Protein AF-T1TET1-F1 (afdb_monomer)

Solvent-accessible surface area (backbone atoms only — not comparable to full-atom values): 9571 Å² total; per-residue (Å²): 111,72,53,63,78,66,70,48,68,99,65,89,73,98,63,89,81,52,79,90,77,60,75,63,88,92,66,86,72,94,72,88,74,62,46,81,44,74,82,46,102,89,39,79,41,76,41,79,72,88,80,91,73,61,68,66,62,55,50,54,51,52,53,50,50,40,50,49,31,33,74,75,56,34,65,70,38,20,52,50,50,39,48,72,77,61,49,88,74,82,82,72,81,58,77,71,84,73,90,62,96,68,66,36,72,81,82,39,68,54,70,60,51,28,63,74,66,75,47,82,70,92,56,50,57,58,54,46,56,77,70,48,55,63,89,64,73,42,89,90,45,80,88,80

Radius of gyration: 25.54 Å; Cα contacts (8 Å, |Δi|>4): 78; chains: 1; bounding box: 51×32×66 Å

Structure (mmCIF, N/CA/C/O backbone):
data_AF-T1TET1-F1
#
_entry.id   AF-T1TET1-F1
#
loop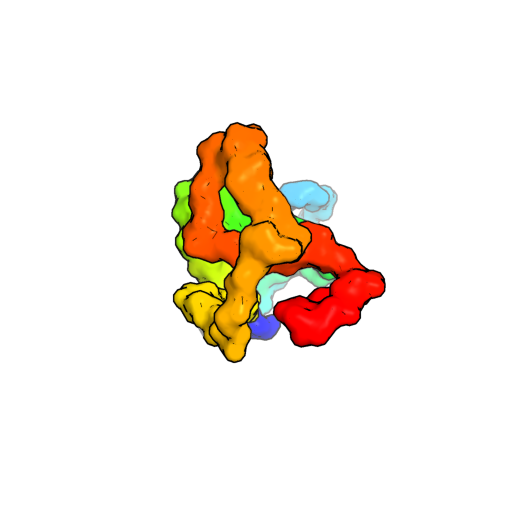_
_atom_site.group_PDB
_atom_site.id
_atom_site.type_symbol
_atom_site.label_atom_id
_atom_site.label_alt_id
_atom_site.label_comp_id
_atom_site.label_asym_id
_atom_site.label_entity_id
_atom_site.label_seq_id
_atom_site.pdbx_PDB_ins_code
_atom_site.Cartn_x
_atom_site.Cartn_y
_atom_site.Cartn_z
_atom_site.occupancy
_atom_site.B_iso_or_equiv
_atom_site.auth_seq_id
_atom_site.auth_comp_id
_atom_site.auth_asym_id
_atom_site.auth_atom_id
_atom_site.pdbx_PDB_model_num
ATOM 1 N N . LYS A 1 1 ? 21.475 -6.748 -10.584 1.00 42.28 1 LYS A N 1
ATOM 2 C CA . LYS A 1 1 ? 21.366 -8.232 -10.586 1.00 42.28 1 LYS A CA 1
ATOM 3 C C . LYS A 1 1 ? 19.948 -8.736 -10.283 1.00 42.28 1 LYS A C 1
ATOM 5 O O . LYS A 1 1 ? 19.486 -9.568 -11.048 1.00 42.28 1 LYS A O 1
ATOM 10 N N . LEU A 1 2 ? 19.235 -8.232 -9.260 1.00 52.09 2 LEU A N 1
ATOM 11 C CA . LEU A 1 2 ? 17.880 -8.723 -8.925 1.00 52.09 2 LEU A CA 1
ATOM 12 C C . LEU A 1 2 ? 16.827 -8.566 -10.042 1.00 52.09 2 LEU A C 1
ATOM 14 O O . LEU A 1 2 ? 16.063 -9.497 -10.262 1.00 52.09 2 LEU A O 1
ATOM 18 N N . GLY A 1 3 ? 16.809 -7.446 -10.776 1.00 53.75 3 GLY A N 1
ATOM 19 C CA . GLY A 1 3 ? 15.832 -7.229 -11.858 1.00 53.75 3 GLY A CA 1
ATOM 20 C C . GLY A 1 3 ? 15.956 -8.236 -13.011 1.00 53.75 3 GLY A C 1
ATOM 21 O O . GLY A 1 3 ? 14.985 -8.905 -13.353 1.00 53.75 3 GLY A O 1
ATOM 22 N N . CYS A 1 4 ? 17.168 -8.430 -13.547 1.00 53.59 4 CYS A N 1
ATOM 23 C CA . CYS A 1 4 ? 17.420 -9.390 -14.632 1.00 53.59 4 CYS A CA 1
ATOM 24 C C . CYS A 1 4 ? 17.111 -10.838 -14.216 1.00 53.59 4 CYS A C 1
ATOM 26 O O . CYS A 1 4 ? 16.535 -11.590 -14.995 1.00 53.59 4 CYS A O 1
ATOM 28 N N . ALA A 1 5 ? 17.434 -11.215 -12.972 1.00 61.50 5 ALA A N 1
ATOM 29 C CA . ALA A 1 5 ? 17.113 -12.539 -12.431 1.00 61.50 5 ALA A CA 1
ATOM 30 C C . ALA A 1 5 ? 15.596 -12.792 -12.325 1.00 61.50 5 ALA A C 1
ATOM 32 O O . ALA A 1 5 ? 15.156 -13.937 -12.355 1.00 61.50 5 ALA A O 1
ATOM 33 N N . ARG A 1 6 ? 14.792 -11.726 -12.245 1.00 62.44 6 ARG A N 1
ATOM 34 C CA . ARG A 1 6 ? 13.323 -11.771 -12.199 1.00 62.44 6 ARG A CA 1
ATOM 35 C C . ARG A 1 6 ? 12.664 -11.550 -13.564 1.00 62.44 6 ARG A C 1
ATOM 37 O O . ARG A 1 6 ? 11.466 -11.298 -13.621 1.00 62.44 6 ARG A O 1
ATOM 44 N N . LYS A 1 7 ? 13.432 -11.642 -14.660 1.00 65.25 7 LYS A N 1
ATOM 45 C CA . LYS A 1 7 ? 12.971 -11.386 -16.038 1.00 65.25 7 LYS A CA 1
ATOM 46 C C . LYS A 1 7 ? 12.325 -10.008 -16.221 1.00 65.25 7 LYS A C 1
ATOM 48 O O . LYS A 1 7 ? 11.526 -9.822 -17.134 1.00 65.25 7 LYS A O 1
ATOM 53 N N . ILE A 1 8 ? 12.668 -9.041 -15.370 1.00 62.31 8 ILE A N 1
ATOM 54 C CA . ILE A 1 8 ? 12.218 -7.666 -15.552 1.00 62.31 8 ILE A CA 1
ATOM 55 C C . ILE A 1 8 ? 12.965 -7.119 -16.773 1.00 62.31 8 ILE A C 1
ATOM 57 O O . ILE A 1 8 ? 14.203 -7.096 -16.744 1.00 62.31 8 ILE A O 1
ATOM 61 N N . PRO A 1 9 ? 12.265 -6.730 -17.854 1.00 58.66 9 PRO A N 1
ATOM 62 C CA . PRO A 1 9 ? 12.925 -6.130 -19.002 1.00 58.66 9 PRO A CA 1
ATOM 63 C C . PRO A 1 9 ? 13.617 -4.837 -18.559 1.00 58.66 9 PRO A C 1
ATOM 65 O O . PRO A 1 9 ? 13.109 -4.110 -17.707 1.00 58.66 9 PRO A O 1
ATOM 68 N N . GLY A 1 10 ? 14.787 -4.537 -19.131 1.00 57.44 10 GLY A N 1
ATOM 69 C CA . GLY A 1 10 ? 15.550 -3.328 -18.781 1.00 57.44 10 GLY A CA 1
ATOM 70 C C . GLY A 1 10 ? 14.819 -2.014 -19.097 1.00 57.44 10 GLY A C 1
ATOM 71 O O . GLY A 1 10 ? 15.276 -0.947 -18.705 1.00 57.44 10 GLY A O 1
ATOM 72 N N . PHE A 1 11 ? 13.691 -2.095 -19.803 1.00 58.09 11 PHE A N 1
ATOM 73 C CA . PHE A 1 11 ? 12.850 -0.993 -20.242 1.00 58.09 11 PHE A CA 1
ATOM 74 C C . PHE A 1 11 ? 11.387 -1.456 -20.311 1.00 58.09 11 PHE A C 1
ATOM 76 O O . PHE A 1 11 ? 11.104 -2.581 -20.723 1.00 58.09 11 PHE A O 1
ATOM 83 N N . ILE A 1 12 ? 10.457 -0.574 -19.943 1.00 58.22 12 ILE A N 1
ATOM 84 C CA . ILE A 1 12 ? 9.017 -0.730 -20.193 1.00 58.22 12 ILE A CA 1
ATOM 85 C C . ILE A 1 12 ? 8.704 0.113 -21.433 1.00 58.22 12 ILE A C 1
ATOM 87 O O . ILE A 1 12 ? 9.107 1.273 -21.491 1.00 58.22 12 ILE A O 1
ATOM 91 N N . ARG A 1 13 ? 8.058 -0.469 -22.448 1.00 57.03 13 ARG A N 1
ATOM 92 C CA . ARG A 1 13 ? 7.789 0.186 -23.738 1.00 57.03 13 ARG A CA 1
ATOM 93 C C . ARG A 1 13 ? 6.367 -0.127 -24.190 1.00 57.03 13 ARG A C 1
ATOM 95 O O . ARG A 1 13 ? 5.954 -1.279 -24.096 1.00 57.03 13 ARG A O 1
ATOM 102 N N . ASN A 1 14 ? 5.647 0.877 -24.682 1.00 48.19 14 ASN A N 1
ATOM 103 C CA . ASN A 1 14 ? 4.366 0.695 -25.374 1.00 48.19 14 ASN A CA 1
ATOM 104 C C . ASN A 1 14 ? 4.548 0.513 -26.897 1.00 48.19 14 ASN A C 1
ATOM 106 O O . ASN A 1 14 ? 3.620 0.068 -27.564 1.00 48.19 14 ASN A O 1
ATOM 110 N N . GLU A 1 15 ? 5.733 0.823 -27.433 1.00 60.31 15 GLU A N 1
ATOM 111 C CA . GLU A 1 15 ? 6.046 0.815 -28.863 1.00 60.31 15 GLU A CA 1
ATOM 112 C C . GLU A 1 15 ? 7.478 0.305 -29.152 1.00 60.31 15 GLU A C 1
ATOM 114 O O . GLU A 1 15 ? 8.310 0.216 -28.236 1.00 60.31 15 GLU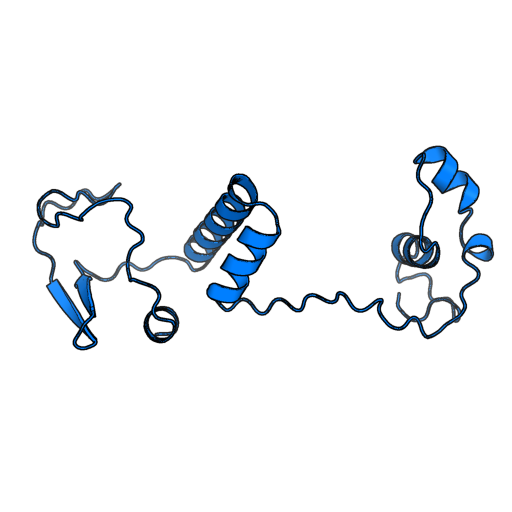 A O 1
ATOM 119 N N . PRO A 1 16 ? 7.793 -0.079 -30.408 1.00 60.41 16 PRO A N 1
ATOM 120 C CA . PRO A 1 16 ? 9.139 -0.484 -30.798 1.00 60.41 16 PRO A CA 1
ATOM 121 C C . PRO A 1 16 ? 10.134 0.653 -30.562 1.00 60.41 16 PRO A C 1
ATOM 123 O O . PRO A 1 16 ? 9.976 1.760 -31.064 1.00 60.41 16 PRO A O 1
ATOM 126 N N . PHE A 1 17 ? 11.187 0.377 -29.803 1.00 64.19 17 PHE A N 1
ATOM 127 C CA . PHE A 1 17 ? 12.200 1.380 -29.494 1.00 64.19 17 PHE A CA 1
ATOM 128 C C . PHE A 1 17 ? 13.228 1.485 -30.601 1.00 64.19 17 PHE A C 1
ATOM 130 O O . PHE A 1 17 ? 13.993 0.546 -30.840 1.00 64.19 17 PHE A O 1
ATOM 137 N N . ASP A 1 18 ? 13.275 2.660 -31.209 1.00 67.25 18 ASP A N 1
ATOM 138 C CA . ASP A 1 18 ? 14.342 3.043 -32.110 1.00 67.25 18 ASP A CA 1
ATOM 139 C C . ASP A 1 18 ? 15.483 3.709 -31.332 1.00 67.25 18 ASP A C 1
ATOM 141 O O . ASP A 1 18 ? 15.342 4.809 -30.798 1.00 67.25 18 ASP A O 1
ATOM 145 N N . LEU A 1 19 ? 16.639 3.044 -31.297 1.00 62.50 19 LEU A N 1
ATOM 146 C CA . LEU A 1 19 ? 17.851 3.584 -30.679 1.00 62.50 19 LEU A CA 1
ATOM 147 C C . LEU A 1 19 ? 18.347 4.867 -31.345 1.00 62.50 19 LEU A C 1
ATOM 149 O O . LEU A 1 19 ? 18.964 5.688 -30.672 1.00 62.50 19 LEU A O 1
ATOM 153 N N . LYS A 1 20 ? 18.131 5.022 -32.655 1.00 64.56 20 LYS A N 1
ATOM 154 C CA . LYS A 1 20 ? 18.647 6.170 -33.410 1.00 64.56 20 LYS A CA 1
ATOM 155 C C . LYS A 1 20 ? 17.797 7.419 -33.193 1.00 64.56 20 LYS A C 1
ATOM 157 O O . LYS A 1 20 ? 18.334 8.522 -33.230 1.00 64.56 20 LYS A O 1
ATOM 162 N N . GLY A 1 21 ? 16.499 7.242 -32.952 1.00 63.50 21 GLY A N 1
ATOM 163 C CA . GLY A 1 21 ? 15.553 8.322 -32.677 1.00 63.50 21 GLY A CA 1
ATOM 164 C C . GLY A 1 21 ? 15.371 8.660 -31.194 1.00 63.50 21 GLY A C 1
ATOM 165 O O . GLY A 1 21 ? 14.747 9.673 -30.880 1.00 63.50 21 GLY A O 1
ATOM 166 N N . TRP A 1 22 ? 15.883 7.842 -30.267 1.00 65.94 22 TRP A N 1
ATOM 167 C CA . TRP A 1 22 ? 15.629 8.052 -28.843 1.00 65.94 22 TRP A CA 1
ATOM 168 C C . TRP A 1 22 ? 16.535 9.121 -28.226 1.00 65.94 22 TRP A C 1
ATOM 170 O O . TRP A 1 22 ? 17.736 8.927 -28.031 1.00 65.94 22 TRP A O 1
ATOM 180 N N . LEU A 1 23 ? 15.920 10.241 -27.851 1.00 62.03 23 LEU A N 1
ATOM 181 C CA . LEU A 1 23 ? 16.536 11.286 -27.042 1.00 62.03 23 LEU A CA 1
ATOM 182 C C . LEU A 1 23 ? 16.245 11.014 -25.565 1.00 62.03 23 LEU A C 1
ATOM 184 O O . LEU A 1 23 ? 15.085 10.938 -25.159 1.00 62.03 23 LEU A O 1
ATOM 188 N N . ILE A 1 24 ? 17.295 10.885 -24.750 1.00 63.34 24 ILE A N 1
ATOM 189 C CA . ILE A 1 24 ? 17.150 10.758 -23.297 1.00 63.34 24 ILE A CA 1
ATOM 190 C C . ILE A 1 24 ? 16.639 12.101 -22.757 1.00 63.34 24 ILE A C 1
ATOM 192 O O . ILE A 1 24 ? 17.327 13.112 -22.914 1.00 63.34 24 ILE A O 1
ATOM 196 N N . PRO A 1 25 ? 15.468 12.152 -22.098 1.00 58.06 25 PRO A N 1
ATOM 197 C CA . PRO A 1 25 ? 14.963 13.401 -21.543 1.00 58.06 25 PRO A CA 1
ATOM 198 C C . PRO A 1 25 ? 15.959 14.014 -20.547 1.00 58.06 25 PRO A C 1
ATOM 200 O O . PRO A 1 25 ? 16.359 13.366 -19.579 1.00 58.06 25 PRO A O 1
ATOM 203 N N . GLY A 1 26 ? 16.350 15.270 -20.781 1.00 60.03 26 GLY A N 1
ATOM 204 C CA . GLY A 1 26 ? 17.290 16.010 -19.929 1.00 60.03 26 GLY A CA 1
ATOM 205 C C . GLY A 1 26 ? 18.773 15.777 -20.232 1.00 60.03 26 GLY A C 1
ATOM 206 O O . GLY A 1 26 ? 19.623 16.229 -19.464 1.00 60.03 26 GLY A O 1
ATOM 207 N N . ASP A 1 27 ? 19.095 15.089 -21.325 1.00 62.22 27 ASP A N 1
ATOM 208 C CA . ASP A 1 27 ? 20.467 14.910 -21.770 1.00 62.22 27 ASP A CA 1
ATOM 209 C C . ASP A 1 27 ? 20.889 15.945 -22.825 1.00 62.22 27 ASP A C 1
ATOM 211 O O . ASP A 1 27 ? 20.272 16.065 -23.879 1.00 62.22 27 ASP A O 1
ATOM 215 N N . ASN A 1 28 ? 21.991 16.646 -22.548 1.00 61.72 28 ASN A N 1
ATOM 216 C CA . ASN A 1 28 ? 22.575 17.666 -23.427 1.00 61.72 28 ASN A CA 1
ATOM 217 C C . ASN A 1 28 ? 23.876 17.195 -24.105 1.00 61.72 28 ASN A C 1
ATOM 219 O O . ASN A 1 28 ? 24.607 18.010 -24.670 1.00 61.72 28 ASN A O 1
ATOM 223 N N . SER A 1 29 ? 24.237 15.911 -24.002 1.00 57.19 29 SER A N 1
ATOM 224 C CA . SER A 1 29 ? 25.474 15.413 -24.608 1.00 57.19 29 SER A CA 1
ATOM 225 C C . SER A 1 29 ? 25.313 15.198 -26.119 1.00 57.19 29 SER A C 1
ATOM 227 O O . SER A 1 29 ? 24.361 14.570 -26.570 1.00 57.19 29 SER A O 1
ATOM 229 N N . GLN A 1 30 ? 26.271 15.683 -26.913 1.00 54.22 30 GLN A N 1
ATOM 230 C CA . GLN A 1 30 ? 26.278 15.559 -28.381 1.00 54.22 30 GLN A CA 1
ATOM 231 C C . GLN A 1 30 ? 26.739 14.169 -28.879 1.00 54.22 30 GLN A C 1
ATOM 233 O O . GLN A 1 30 ? 27.093 14.008 -30.044 1.00 54.22 30 GLN A O 1
ATOM 238 N N . VAL A 1 31 ? 26.813 13.163 -27.999 1.00 55.47 31 VAL A N 1
ATOM 239 C CA . VAL A 1 31 ? 27.385 11.846 -28.320 1.00 55.47 31 VAL A CA 1
ATOM 240 C C . VAL A 1 31 ? 26.266 10.822 -28.501 1.00 55.47 31 VAL A C 1
ATOM 242 O O . VAL A 1 31 ? 25.585 10.444 -27.548 1.00 55.47 31 VAL A O 1
ATOM 245 N N . HIS A 1 32 ? 26.108 10.356 -29.741 1.00 56.28 32 HIS A N 1
ATOM 246 C CA . HIS A 1 32 ? 25.063 9.417 -30.172 1.00 56.28 32 HIS A CA 1
ATOM 247 C C . HIS A 1 32 ? 25.451 7.930 -30.060 1.00 56.28 32 HIS A C 1
ATOM 249 O O . HIS A 1 32 ? 24.667 7.063 -30.442 1.00 56.28 32 HIS A O 1
ATOM 255 N N . ASN A 1 33 ? 26.650 7.610 -29.564 1.00 61.47 33 ASN A N 1
ATOM 256 C CA . ASN A 1 33 ? 27.148 6.233 -29.542 1.00 61.47 33 ASN A CA 1
ATOM 257 C C . ASN A 1 33 ? 26.816 5.559 -28.209 1.00 61.47 33 ASN A C 1
ATOM 259 O O . ASN A 1 33 ? 27.294 5.995 -27.165 1.00 61.47 33 ASN A O 1
ATOM 263 N N . PHE A 1 34 ? 25.999 4.507 -28.260 1.00 65.12 34 PHE A N 1
ATOM 264 C CA . PHE A 1 34 ? 25.743 3.612 -27.135 1.00 65.12 34 PHE A CA 1
ATOM 265 C C . PHE A 1 34 ? 26.656 2.387 -27.226 1.00 65.12 34 PHE A C 1
ATOM 267 O O . PHE A 1 34 ? 26.786 1.794 -28.296 1.00 65.12 34 PHE A O 1
ATOM 274 N N . ASP A 1 35 ? 27.222 1.977 -26.098 1.00 65.31 35 ASP A N 1
ATOM 275 C CA . ASP A 1 35 ? 27.938 0.718 -25.947 1.00 65.31 35 ASP A CA 1
ATOM 276 C C . ASP A 1 35 ? 26.931 -0.419 -25.721 1.00 65.31 35 ASP A C 1
ATOM 278 O O . ASP A 1 35 ? 26.017 -0.320 -24.899 1.00 65.31 35 ASP A O 1
ATOM 282 N N . GLU A 1 36 ? 27.071 -1.516 -26.464 1.00 67.88 36 GLU A N 1
ATOM 283 C CA . GLU A 1 36 ? 26.249 -2.711 -26.272 1.00 67.88 36 GLU A CA 1
ATOM 284 C C . GLU A 1 36 ? 26.852 -3.581 -25.158 1.00 67.88 36 GLU A C 1
ATOM 286 O O . GLU A 1 36 ? 27.871 -4.247 -25.333 1.00 67.88 36 GLU A O 1
ATOM 291 N N . GLU A 1 37 ? 26.204 -3.60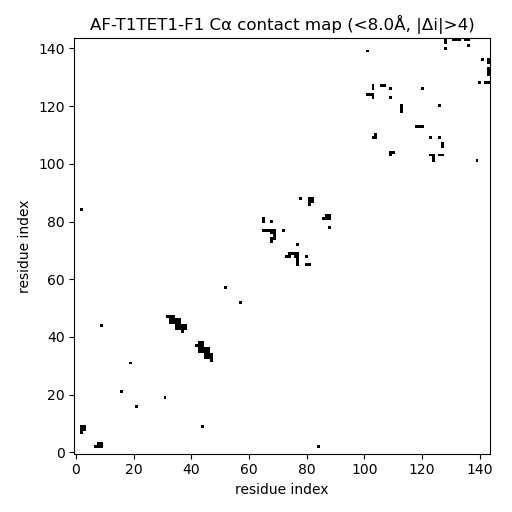1 -23.998 1.00 66.25 37 GLU A N 1
ATOM 292 C CA . GLU A 1 37 ? 26.501 -4.507 -22.894 1.00 66.25 37 GLU A CA 1
ATOM 293 C C . GLU A 1 37 ? 25.583 -5.736 -22.952 1.00 66.25 37 GLU A C 1
ATOM 295 O O . GLU A 1 37 ? 24.368 -5.670 -22.742 1.00 66.25 37 GLU A O 1
ATOM 300 N N . VAL A 1 38 ? 26.170 -6.907 -23.196 1.00 64.12 38 VAL A N 1
ATOM 301 C CA . VAL A 1 38 ? 25.451 -8.185 -23.148 1.00 64.12 38 VAL A CA 1
ATOM 302 C C . VAL A 1 38 ? 25.371 -8.654 -21.694 1.00 64.12 38 VAL A C 1
ATOM 304 O O . VAL A 1 38 ? 26.359 -9.111 -21.123 1.00 64.12 38 VAL A O 1
ATOM 307 N N . LEU A 1 39 ? 24.188 -8.554 -21.080 1.00 61.00 39 LEU A N 1
ATOM 308 C CA . LEU A 1 39 ? 23.965 -9.024 -19.704 1.00 61.00 39 LEU A CA 1
ATOM 309 C C . LEU A 1 39 ? 23.616 -10.518 -19.650 1.00 61.00 39 LEU A C 1
ATOM 311 O O . LEU A 1 39 ? 23.986 -11.205 -18.698 1.00 61.00 39 LEU A O 1
ATOM 315 N N . MET A 1 40 ? 22.896 -11.013 -20.661 1.00 58.34 40 MET A N 1
ATOM 316 C CA . MET A 1 40 ? 22.520 -12.418 -20.879 1.00 58.34 40 MET A CA 1
ATOM 317 C C . MET A 1 40 ? 22.489 -12.679 -22.401 1.00 58.34 40 MET A C 1
ATOM 319 O O . MET A 1 40 ? 22.292 -11.720 -23.147 1.00 58.34 40 MET A O 1
ATOM 323 N N . PRO A 1 41 ? 22.582 -13.933 -22.895 1.00 58.66 41 PRO A N 1
ATOM 324 C CA . PRO A 1 41 ? 22.576 -14.233 -24.338 1.00 58.66 41 PRO A CA 1
ATOM 325 C C . PRO A 1 41 ? 21.379 -13.651 -25.112 1.00 58.66 41 PRO A C 1
ATOM 327 O O . PRO A 1 41 ? 21.481 -13.384 -26.304 1.00 58.66 41 PRO A O 1
ATOM 330 N N . SER A 1 42 ? 20.250 -13.434 -24.428 1.00 58.31 42 SER A N 1
ATOM 331 C CA . SER A 1 42 ? 19.014 -12.863 -24.976 1.00 58.31 42 SER A CA 1
ATOM 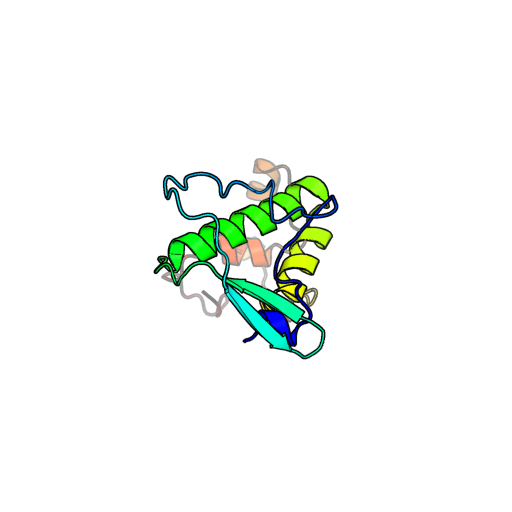332 C C . SER A 1 42 ? 18.735 -11.414 -24.550 1.00 58.31 42 SER A C 1
ATOM 334 O O . SER A 1 42 ? 17.738 -10.841 -24.982 1.00 58.31 42 SER A O 1
ATOM 336 N N . VAL A 1 43 ? 19.581 -10.808 -23.706 1.00 61.19 43 VAL A N 1
ATOM 337 C CA . VAL A 1 43 ? 19.370 -9.457 -23.162 1.00 61.19 43 VAL A CA 1
ATOM 338 C C . VAL A 1 43 ? 20.569 -8.578 -23.496 1.00 61.19 43 VAL A C 1
ATOM 340 O O . VAL A 1 43 ? 21.581 -8.573 -22.791 1.00 61.19 43 VAL A O 1
ATOM 343 N N . LYS A 1 44 ? 20.411 -7.817 -24.581 1.00 63.84 44 LYS A N 1
ATOM 344 C CA . LYS A 1 44 ? 21.301 -6.724 -24.976 1.00 63.84 44 LYS A CA 1
ATOM 345 C C . LYS A 1 44 ? 20.864 -5.458 -24.244 1.00 63.84 44 LYS A C 1
ATOM 347 O O . LYS A 1 44 ? 19.700 -5.063 -24.345 1.00 63.84 44 LYS A O 1
ATOM 352 N N . MET A 1 45 ? 21.767 -4.843 -23.490 1.00 62.59 45 MET A N 1
ATOM 353 C CA . MET A 1 45 ? 21.538 -3.563 -22.829 1.00 62.59 45 MET A CA 1
ATOM 354 C C . MET A 1 45 ? 22.461 -2.524 -23.447 1.00 62.59 45 MET A C 1
ATOM 356 O O . MET A 1 45 ? 23.641 -2.775 -23.622 1.00 62.59 45 MET A O 1
ATOM 360 N N . TYR A 1 46 ? 21.927 -1.361 -23.784 1.00 68.06 46 TYR A N 1
ATOM 361 C CA . TYR A 1 46 ? 22.723 -0.280 -24.348 1.00 68.06 46 TYR A CA 1
ATOM 362 C C . TYR A 1 46 ? 23.074 0.690 -23.224 1.00 68.06 46 TYR A C 1
ATOM 364 O O . TYR A 1 46 ? 22.175 1.229 -22.574 1.00 68.06 46 TYR A O 1
ATOM 372 N N . SER A 1 47 ? 24.363 0.871 -22.950 1.00 62.16 47 SER A N 1
ATOM 373 C CA . SER A 1 47 ? 24.866 1.795 -21.939 1.00 62.16 47 SER A CA 1
ATOM 374 C C . SER A 1 47 ? 25.617 2.929 -22.637 1.00 62.16 47 SER A C 1
ATOM 376 O O . SER A 1 47 ? 26.308 2.723 -23.621 1.00 62.16 47 SER A O 1
ATOM 378 N N . ARG A 1 48 ? 25.446 4.170 -22.180 1.00 62.91 48 ARG A N 1
ATOM 379 C CA . ARG A 1 48 ? 26.260 5.307 -22.663 1.00 62.91 48 ARG A CA 1
ATOM 380 C C . ARG A 1 48 ? 27.289 5.770 -21.633 1.00 62.91 48 ARG A C 1
ATOM 382 O O . ARG A 1 48 ? 28.032 6.722 -21.835 1.00 62.91 48 ARG A O 1
ATOM 389 N N . GLY A 1 49 ? 27.266 5.148 -20.463 1.00 62.34 49 GLY A N 1
ATOM 390 C CA . GLY A 1 49 ? 28.026 5.563 -19.300 1.00 62.34 49 GLY A CA 1
ATOM 391 C C . GLY A 1 49 ? 27.281 5.260 -18.009 1.00 62.34 49 GLY A C 1
ATOM 392 O O . GLY A 1 49 ? 26.083 4.973 -17.990 1.00 62.34 49 GLY A O 1
ATOM 393 N N . ARG A 1 50 ? 28.010 5.323 -16.896 1.00 66.00 50 ARG A N 1
ATOM 394 C CA . ARG A 1 50 ? 27.458 5.104 -15.557 1.00 66.00 50 ARG A CA 1
ATOM 395 C C . ARG A 1 50 ? 27.180 6.441 -14.891 1.00 66.00 50 ARG A C 1
ATOM 397 O O . ARG A 1 50 ? 28.111 7.177 -14.575 1.00 66.00 50 ARG A O 1
ATOM 404 N N . GLN A 1 51 ? 25.913 6.724 -14.612 1.00 69.19 51 GLN A N 1
ATOM 405 C CA . GLN A 1 51 ? 25.531 7.869 -13.794 1.00 69.19 51 GLN A CA 1
ATOM 406 C C . GLN A 1 51 ? 25.349 7.441 -12.337 1.00 69.19 51 GLN A C 1
ATOM 408 O O . GLN A 1 51 ? 24.679 6.453 -12.037 1.00 69.19 51 GLN A O 1
ATOM 413 N N . LYS A 1 52 ? 25.928 8.203 -11.404 1.00 76.62 52 LYS A N 1
ATOM 414 C CA . LYS A 1 52 ? 25.638 8.032 -9.977 1.00 76.62 52 LYS A CA 1
ATOM 415 C C . LYS A 1 52 ? 24.297 8.691 -9.665 1.00 76.62 52 LYS A C 1
ATOM 417 O O . LYS A 1 52 ? 24.137 9.895 -9.852 1.00 76.62 52 LYS A O 1
ATOM 422 N N . MET A 1 53 ? 23.353 7.915 -9.148 1.00 79.62 53 MET A N 1
ATOM 423 C CA . MET A 1 53 ? 22.079 8.421 -8.641 1.00 79.62 53 MET A CA 1
ATOM 424 C C . MET A 1 53 ? 21.961 8.187 -7.139 1.00 79.62 53 MET A C 1
ATOM 426 O O . MET A 1 53 ? 22.520 7.238 -6.592 1.00 79.62 53 MET A O 1
ATOM 430 N N . LYS A 1 54 ? 21.222 9.073 -6.468 1.00 85.38 54 LYS A N 1
ATOM 431 C CA . LYS A 1 54 ? 20.869 8.891 -5.057 1.00 85.38 54 LYS A CA 1
ATOM 432 C C . LYS A 1 54 ? 19.824 7.781 -4.954 1.00 85.38 54 LYS A C 1
ATOM 434 O O . LYS A 1 54 ? 18.885 7.770 -5.748 1.00 85.38 54 LYS A O 1
ATOM 439 N N . SER A 1 55 ? 19.936 6.923 -3.943 1.00 85.88 55 SER A N 1
ATOM 440 C CA . SER A 1 55 ? 18.940 5.885 -3.637 1.00 85.88 55 SER A CA 1
ATOM 441 C C . SER A 1 55 ? 17.525 6.452 -3.498 1.00 85.88 55 SER A C 1
ATOM 443 O O . SER A 1 55 ? 16.582 5.845 -3.992 1.00 85.88 55 SER A O 1
ATOM 445 N N . LYS A 1 56 ? 17.384 7.659 -2.927 1.00 90.00 56 LYS A N 1
ATOM 446 C CA . LYS A 1 56 ? 16.094 8.359 -2.811 1.00 90.00 56 LYS A CA 1
ATOM 447 C C . LYS A 1 56 ? 15.393 8.529 -4.159 1.00 90.00 56 LYS A C 1
ATOM 449 O O . LYS A 1 56 ? 14.221 8.213 -4.251 1.00 90.00 56 LYS A O 1
ATOM 454 N N . ARG A 1 57 ? 16.121 8.887 -5.224 1.00 87.94 57 ARG A N 1
ATOM 455 C CA . ARG A 1 57 ? 15.512 9.026 -6.557 1.00 87.94 57 ARG A CA 1
ATOM 456 C C . ARG A 1 57 ? 14.962 7.703 -7.088 1.00 87.94 57 ARG A C 1
ATOM 458 O O . ARG A 1 57 ? 13.940 7.700 -7.756 1.00 87.94 57 ARG A O 1
ATOM 465 N N . VAL A 1 58 ? 15.623 6.584 -6.790 1.00 87.44 58 VAL A N 1
ATOM 466 C CA . VAL A 1 58 ? 15.108 5.254 -7.154 1.00 87.44 58 VAL A CA 1
ATOM 467 C C . VAL A 1 58 ? 13.839 4.940 -6.359 1.00 87.44 58 VAL A C 1
ATOM 469 O O . VAL A 1 58 ? 12.877 4.453 -6.940 1.00 87.44 58 VAL A O 1
ATOM 472 N N . ALA A 1 59 ? 13.814 5.260 -5.062 1.00 90.94 59 ALA A N 1
ATOM 473 C CA . ALA A 1 59 ? 12.628 5.086 -4.225 1.00 90.94 59 ALA A CA 1
ATOM 474 C C . ALA A 1 59 ? 11.444 5.940 -4.712 1.00 90.94 59 ALA A C 1
ATOM 476 O O . ALA A 1 59 ? 10.354 5.403 -4.857 1.00 90.94 59 ALA A O 1
ATOM 477 N N . ASP A 1 60 ? 11.676 7.213 -5.051 1.00 91.88 60 ASP A N 1
ATOM 478 C CA . ASP A 1 60 ? 10.644 8.124 -5.573 1.00 91.88 60 ASP A CA 1
ATOM 479 C C . ASP A 1 60 ? 10.014 7.583 -6.867 1.00 91.88 60 ASP A C 1
ATOM 481 O O . ASP A 1 60 ? 8.801 7.633 -7.051 1.00 91.88 60 ASP A O 1
ATOM 485 N N . VAL A 1 61 ? 10.832 7.014 -7.763 1.00 93.69 61 VAL A N 1
ATOM 486 C CA . VAL A 1 61 ? 10.344 6.383 -9.001 1.00 93.69 61 VAL A CA 1
ATOM 487 C C . VAL A 1 61 ? 9.520 5.131 -8.700 1.00 93.69 61 VAL A C 1
ATOM 489 O O . VAL A 1 61 ? 8.472 4.932 -9.310 1.00 93.69 61 VAL A O 1
ATOM 492 N N . VAL A 1 62 ? 9.965 4.284 -7.767 1.00 93.94 62 VAL A N 1
ATOM 493 C CA . VAL A 1 62 ? 9.207 3.089 -7.365 1.00 93.94 62 VAL A CA 1
ATOM 494 C C . VAL A 1 62 ? 7.865 3.481 -6.739 1.00 93.94 62 VAL A C 1
ATOM 496 O O . VAL A 1 62 ? 6.849 2.894 -7.099 1.00 93.94 62 VAL A O 1
ATOM 499 N N . GLU A 1 63 ? 7.838 4.494 -5.873 1.00 95.69 63 GLU A N 1
ATOM 500 C CA . GLU A 1 63 ? 6.619 5.030 -5.253 1.00 95.69 63 GLU A CA 1
ATOM 501 C C . GLU A 1 63 ? 5.648 5.586 -6.302 1.00 95.69 63 GLU A C 1
ATOM 503 O O . GLU A 1 63 ? 4.467 5.237 -6.298 1.00 95.69 63 GLU A O 1
ATOM 508 N N . ALA A 1 64 ? 6.152 6.359 -7.269 1.00 96.50 64 ALA A N 1
ATOM 509 C CA . ALA A 1 64 ? 5.347 6.863 -8.377 1.00 96.50 64 ALA A CA 1
ATOM 510 C C . ALA A 1 64 ? 4.745 5.729 -9.225 1.00 96.50 64 ALA A C 1
ATOM 512 O O . ALA A 1 64 ? 3.581 5.803 -9.618 1.00 96.50 64 ALA A O 1
ATOM 513 N N . LEU A 1 65 ? 5.504 4.656 -9.481 1.00 95.56 65 LEU A N 1
ATOM 514 C CA . LEU A 1 65 ? 5.000 3.487 -10.206 1.00 95.56 65 LEU A CA 1
ATOM 515 C C . LEU A 1 65 ? 3.929 2.738 -9.406 1.00 95.56 65 LEU A C 1
ATOM 517 O O . LEU A 1 65 ? 2.892 2.398 -9.971 1.00 95.56 65 LEU A O 1
ATOM 521 N N . ILE A 1 66 ? 4.129 2.526 -8.101 1.00 95.75 66 ILE A N 1
ATOM 522 C CA . ILE A 1 66 ? 3.108 1.927 -7.223 1.00 95.75 66 ILE A CA 1
ATOM 523 C C . ILE A 1 66 ? 1.826 2.768 -7.261 1.00 95.75 66 ILE A C 1
ATOM 525 O O . ILE A 1 66 ? 0.742 2.219 -7.461 1.00 95.75 66 ILE A O 1
ATOM 529 N N . GLY A 1 67 ? 1.950 4.094 -7.153 1.00 96.81 67 GLY A N 1
ATOM 530 C CA . GLY A 1 67 ? 0.829 5.026 -7.268 1.00 96.81 67 GLY A CA 1
ATOM 531 C C . GLY A 1 67 ? 0.121 4.952 -8.625 1.00 96.81 67 GLY A C 1
ATOM 532 O O . GLY A 1 67 ? -1.106 4.987 -8.678 1.00 96.81 67 GLY A O 1
ATOM 533 N N . ALA A 1 68 ? 0.862 4.774 -9.722 1.00 97.12 68 ALA A N 1
ATOM 534 C CA . ALA A 1 68 ? 0.283 4.593 -11.052 1.00 97.12 68 ALA A CA 1
ATOM 535 C C . ALA A 1 68 ? -0.523 3.286 -11.166 1.00 97.12 68 ALA A C 1
ATOM 537 O O . ALA A 1 68 ? -1.629 3.299 -11.709 1.00 97.12 68 ALA A O 1
ATOM 538 N N . PHE A 1 69 ? -0.020 2.171 -10.621 1.00 95.62 69 PHE A N 1
ATOM 539 C CA . PHE A 1 69 ? -0.770 0.908 -10.569 1.00 95.62 69 PHE A CA 1
ATOM 540 C C . PHE A 1 69 ? -2.005 1.008 -9.669 1.00 95.62 69 PHE A C 1
ATOM 542 O O . PHE A 1 69 ? -3.059 0.506 -10.047 1.00 95.62 69 PHE A O 1
ATOM 549 N N . LEU A 1 70 ? -1.903 1.700 -8.530 1.00 96.00 70 LEU A N 1
ATOM 550 C CA . LEU A 1 70 ? -3.040 1.946 -7.640 1.00 96.00 70 LEU A CA 1
ATOM 551 C C . LEU A 1 70 ? -4.124 2.775 -8.338 1.00 96.00 70 LEU A C 1
ATOM 553 O O . LEU A 1 70 ? -5.298 2.425 -8.291 1.00 96.00 70 LEU A O 1
ATOM 557 N N . SER A 1 71 ? -3.719 3.850 -9.014 1.00 97.31 71 SER A N 1
ATOM 558 C CA . SER A 1 71 ? -4.625 4.766 -9.711 1.00 97.31 71 SER A CA 1
ATOM 559 C C . SER A 1 71 ? -5.320 4.109 -10.910 1.00 97.31 71 SER A C 1
ATOM 561 O O . SER A 1 71 ? -6.511 4.313 -11.125 1.00 97.31 71 SER A O 1
ATOM 563 N N . SER A 1 72 ? -4.598 3.288 -11.682 1.00 95.62 72 SER A N 1
ATOM 564 C CA . SER A 1 72 ? -5.126 2.672 -12.910 1.00 95.62 72 SER A CA 1
ATOM 565 C C . SER A 1 72 ? -5.817 1.322 -12.701 1.00 95.62 72 SER A C 1
ATOM 567 O O . SER A 1 72 ? -6.771 1.016 -13.413 1.00 95.62 72 SER A O 1
ATOM 569 N N . GLY A 1 73 ? -5.341 0.504 -11.758 1.00 89.88 73 GLY A N 1
ATOM 570 C CA . GLY A 1 73 ? -5.785 -0.880 -11.562 1.00 89.88 73 GLY A CA 1
ATOM 571 C C . GLY A 1 73 ? -6.260 -1.206 -10.145 1.00 89.88 73 GLY A C 1
ATOM 572 O O . GLY A 1 73 ? -6.545 -2.368 -9.855 1.00 89.88 73 GLY A O 1
ATOM 573 N N . GLY A 1 74 ? -6.340 -0.211 -9.260 1.00 92.88 74 GLY A N 1
ATOM 574 C CA . GLY A 1 74 ? -6.762 -0.388 -7.875 1.00 92.88 74 GLY A CA 1
ATOM 575 C C . GLY A 1 74 ? -5.723 -1.088 -6.999 1.00 92.88 74 GLY A C 1
ATOM 576 O O . GLY A 1 74 ? -4.580 -1.341 -7.389 1.00 92.88 74 GLY A O 1
ATOM 577 N N . GLU A 1 75 ? -6.138 -1.403 -5.775 1.00 92.00 75 GLU A N 1
ATOM 578 C CA . GLU A 1 75 ? -5.265 -1.955 -4.739 1.00 92.00 75 GLU A CA 1
ATOM 579 C C . GLU A 1 75 ? -4.601 -3.263 -5.189 1.00 92.00 75 GLU A C 1
ATOM 581 O O . GLU A 1 75 ? -3.379 -3.384 -5.154 1.00 92.00 75 GLU A O 1
ATOM 586 N N . VAL A 1 76 ? -5.377 -4.205 -5.732 1.00 90.25 76 VAL A N 1
ATOM 587 C CA . VAL A 1 76 ? -4.877 -5.515 -6.186 1.00 90.25 76 VAL A CA 1
ATOM 588 C C . VAL A 1 76 ? -3.756 -5.378 -7.225 1.00 90.25 76 VAL A C 1
ATOM 590 O O . VAL A 1 76 ? -2.782 -6.138 -7.186 1.00 90.25 76 VAL A O 1
ATOM 593 N N . ALA A 1 77 ? -3.847 -4.401 -8.134 1.00 92.12 77 ALA A N 1
ATOM 594 C CA . ALA A 1 77 ? -2.809 -4.152 -9.132 1.00 92.12 77 ALA A CA 1
ATOM 595 C C . ALA A 1 77 ? -1.529 -3.586 -8.498 1.00 92.12 77 ALA A C 1
ATOM 597 O O . ALA A 1 77 ? -0.435 -4.079 -8.785 1.00 92.12 77 ALA A O 1
ATOM 598 N N . ALA A 1 78 ? -1.655 -2.607 -7.597 1.00 93.62 78 ALA A N 1
ATOM 599 C CA . ALA A 1 78 ? -0.520 -2.040 -6.865 1.00 93.62 78 ALA A CA 1
ATOM 600 C C . ALA A 1 78 ? 0.203 -3.101 -6.022 1.00 93.62 78 ALA A C 1
ATOM 602 O O . ALA A 1 78 ? 1.430 -3.222 -6.059 1.00 93.62 78 ALA A O 1
ATOM 603 N N . LEU A 1 79 ? -0.569 -3.925 -5.320 1.00 91.00 79 LEU A N 1
ATOM 604 C CA . LEU A 1 79 ? -0.096 -5.047 -4.518 1.00 91.00 79 LEU A CA 1
ATOM 605 C C . LEU A 1 79 ? 0.646 -6.092 -5.362 1.00 91.00 79 LEU A C 1
ATOM 607 O O . LEU A 1 79 ? 1.752 -6.517 -5.017 1.00 91.00 79 LEU A O 1
ATOM 611 N N . SER A 1 80 ? 0.072 -6.470 -6.506 1.00 89.44 80 SER A N 1
ATOM 612 C CA . SER 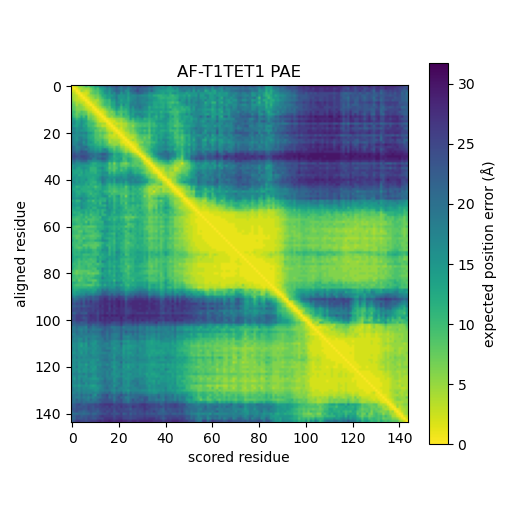A 1 80 ? 0.694 -7.409 -7.446 1.00 89.44 80 SER A CA 1
ATOM 613 C C . SER A 1 80 ? 2.014 -6.869 -7.995 1.00 89.44 80 SER A C 1
ATOM 615 O O . SER A 1 80 ? 2.997 -7.609 -8.084 1.00 89.44 80 SER A O 1
ATOM 617 N N . PHE A 1 81 ? 2.066 -5.572 -8.309 1.00 91.31 81 PHE A N 1
ATOM 618 C CA . PHE A 1 81 ? 3.281 -4.904 -8.767 1.00 91.31 81 PHE A CA 1
ATOM 619 C C . PHE A 1 81 ? 4.381 -4.906 -7.697 1.00 91.31 81 PHE A C 1
ATOM 621 O O . PHE A 1 81 ? 5.522 -5.275 -7.982 1.00 91.31 81 PHE A O 1
ATOM 628 N N . MET A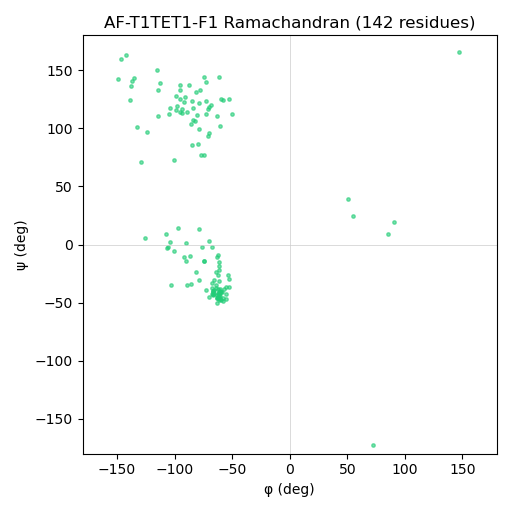 1 82 ? 4.048 -4.571 -6.450 1.00 91.88 82 MET A N 1
ATOM 629 C CA . MET A 1 82 ? 5.005 -4.608 -5.342 1.00 91.88 82 MET A CA 1
ATOM 630 C C . MET A 1 82 ? 5.543 -6.028 -5.087 1.00 91.88 82 MET A C 1
ATOM 632 O O . MET A 1 82 ? 6.757 -6.215 -4.948 1.00 91.88 82 MET A O 1
ATOM 636 N N . LYS A 1 83 ? 4.677 -7.052 -5.131 1.00 89.19 83 LYS A N 1
ATOM 637 C CA . LYS A 1 83 ? 5.091 -8.463 -5.038 1.00 89.19 83 LYS A CA 1
ATOM 638 C C . LYS A 1 83 ? 6.019 -8.862 -6.190 1.00 89.19 83 LYS A C 1
ATOM 640 O O . LYS A 1 83 ? 7.036 -9.523 -5.966 1.00 89.19 83 LYS A O 1
ATOM 645 N N . TRP A 1 84 ? 5.710 -8.430 -7.413 1.00 88.06 84 TRP A N 1
ATOM 646 C CA . TRP A 1 84 ? 6.547 -8.657 -8.594 1.00 88.06 84 TRP A CA 1
ATOM 647 C C . TRP A 1 84 ? 7.938 -8.012 -8.453 1.00 88.06 84 TRP A C 1
ATOM 649 O O . TRP A 1 84 ? 8.954 -8.679 -8.689 1.00 88.06 84 TRP A O 1
ATOM 659 N N . LEU A 1 85 ? 8.007 -6.775 -7.942 1.00 87.75 85 LEU A N 1
ATOM 660 C CA . LEU A 1 85 ? 9.267 -6.107 -7.583 1.00 87.75 85 LEU A CA 1
ATOM 661 C C . LEU A 1 85 ? 10.054 -6.852 -6.493 1.00 87.75 85 LEU A C 1
ATOM 663 O O . LEU A 1 85 ? 11.273 -6.705 -6.402 1.00 87.75 85 LEU A O 1
ATOM 667 N N . GLY A 1 86 ? 9.385 -7.691 -5.700 1.00 85.12 86 GLY A N 1
ATOM 668 C CA . GLY A 1 86 ? 9.995 -8.432 -4.597 1.00 85.12 86 GLY A CA 1
ATOM 669 C C . GLY A 1 86 ? 9.960 -7.718 -3.271 1.00 85.12 86 GLY A C 1
ATOM 670 O O . GLY A 1 86 ? 10.730 -8.074 -2.384 1.00 85.12 86 GLY A O 1
ATOM 671 N N . ILE A 1 87 ? 9.077 -6.735 -3.150 1.00 87.81 87 ILE A N 1
ATOM 672 C CA . ILE A 1 87 ? 8.706 -6.166 -1.869 1.00 87.81 87 ILE A CA 1
ATOM 673 C C . ILE A 1 87 ? 7.833 -7.228 -1.200 1.00 87.81 87 ILE A C 1
ATOM 675 O O . ILE A 1 87 ? 6.774 -7.585 -1.721 1.00 87.81 87 ILE A O 1
ATOM 679 N N . GLY A 1 88 ? 8.344 -7.821 -0.120 1.00 78.56 88 GLY A N 1
ATOM 680 C CA . GLY A 1 88 ? 7.608 -8.809 0.661 1.00 78.56 88 GLY A CA 1
ATOM 681 C C . GLY A 1 88 ? 6.384 -8.138 1.262 1.00 78.56 88 GLY A C 1
ATOM 682 O O . GLY A 1 88 ? 6.525 -7.260 2.107 1.00 78.56 88 GLY A O 1
ATOM 683 N N . ILE A 1 89 ? 5.206 -8.515 0.776 1.00 76.19 89 ILE A N 1
ATOM 684 C CA . ILE A 1 89 ? 3.935 -8.072 1.334 1.00 76.19 89 ILE A CA 1
ATOM 685 C C . ILE A 1 89 ? 3.266 -9.309 1.900 1.00 76.19 89 ILE A C 1
ATOM 687 O O . ILE A 1 89 ? 2.849 -10.191 1.144 1.00 76.19 89 ILE A O 1
ATOM 691 N N . ASP A 1 90 ? 3.188 -9.360 3.223 1.00 67.44 90 ASP A N 1
ATOM 692 C CA . ASP A 1 90 ? 2.375 -10.339 3.920 1.00 67.44 90 ASP A CA 1
ATOM 693 C C . ASP A 1 90 ? 0.958 -9.774 4.010 1.00 67.44 90 ASP A C 1
ATOM 695 O O . ASP A 1 90 ? 0.672 -8.868 4.793 1.00 67.44 90 ASP A O 1
ATOM 699 N N . PHE A 1 91 ? 0.067 -10.291 3.163 1.00 63.69 91 PHE A N 1
ATOM 700 C CA . PHE A 1 91 ? -1.366 -10.071 3.315 1.00 63.69 91 PHE A CA 1
ATOM 701 C C . PHE A 1 91 ? -1.818 -10.871 4.516 1.00 63.69 91 PHE A C 1
ATOM 703 O O . PHE A 1 91 ? -2.110 -12.064 4.423 1.00 63.69 91 PHE A O 1
ATOM 710 N N . VAL A 1 92 ? -1.831 -10.225 5.671 1.00 56.81 92 VAL A N 1
ATOM 711 C CA . VAL A 1 92 ? -2.468 -10.797 6.841 1.00 56.81 92 VAL A CA 1
ATOM 712 C C . VAL A 1 92 ? -3.978 -10.608 6.664 1.00 56.81 92 VAL A C 1
ATOM 714 O O . VAL A 1 92 ? -4.584 -9.751 7.288 1.00 56.81 92 VAL A O 1
ATOM 717 N N . ASP A 1 93 ? -4.587 -11.442 5.815 1.00 52.69 93 ASP A N 1
ATOM 718 C CA . ASP A 1 93 ? -6.025 -11.758 5.889 1.00 52.69 93 ASP A CA 1
ATOM 719 C C . ASP A 1 93 ? -6.342 -12.568 7.157 1.00 52.69 93 ASP A C 1
ATOM 721 O O . ASP A 1 93 ? -7.490 -12.920 7.424 1.00 52.69 93 ASP A O 1
ATOM 725 N N . ALA A 1 94 ? -5.329 -12.904 7.962 1.00 50.94 94 ALA A N 1
ATOM 726 C CA . ALA A 1 94 ? -5.568 -13.506 9.252 1.00 50.94 94 ALA A CA 1
ATOM 727 C C . ALA A 1 94 ? -6.156 -12.429 10.177 1.00 50.94 94 ALA A C 1
ATOM 729 O O . ALA A 1 94 ? -5.447 -11.474 10.510 1.00 50.94 94 ALA A O 1
ATOM 730 N N . PRO A 1 95 ? -7.403 -12.567 10.671 1.00 54.66 95 PRO A N 1
ATOM 731 C CA . PRO A 1 95 ? -7.750 -11.919 11.922 1.00 54.66 95 PRO A CA 1
ATOM 732 C C . PRO A 1 95 ? -6.645 -12.300 12.899 1.00 54.66 95 PRO A C 1
ATOM 734 O O . PRO A 1 95 ? -6.453 -13.483 13.193 1.00 54.66 95 PRO A O 1
ATOM 737 N N . SER A 1 96 ? -5.840 -11.316 13.306 1.00 58.34 96 SER A N 1
ATOM 738 C CA . SER A 1 96 ? -4.757 -11.583 14.239 1.00 58.34 96 SER A CA 1
ATOM 739 C C . SER A 1 96 ? -5.392 -12.307 15.428 1.00 58.34 96 SER A C 1
ATOM 741 O O . SER A 1 96 ? -6.413 -11.830 15.935 1.00 58.34 96 SER A O 1
ATOM 743 N N . PRO A 1 97 ? -4.904 -13.499 15.824 1.00 56.00 97 PRO A N 1
ATOM 744 C CA . PRO A 1 97 ? -5.538 -14.259 16.886 1.00 56.00 97 PRO A CA 1
ATOM 745 C C . PRO A 1 97 ? -5.493 -13.411 18.152 1.00 56.00 97 PRO A C 1
ATOM 747 O O . PRO A 1 97 ? -4.454 -13.238 18.800 1.00 56.00 97 PRO A O 1
ATOM 750 N N . ARG A 1 98 ? -6.634 -12.797 18.463 1.00 62.06 98 ARG A N 1
ATOM 751 C CA . ARG A 1 98 ? -6.816 -11.980 19.649 1.00 62.06 98 ARG A CA 1
ATOM 752 C C . ARG A 1 98 ? -7.025 -12.940 20.797 1.00 62.06 98 ARG A C 1
ATOM 754 O O . ARG A 1 98 ? -8.097 -13.495 20.983 1.00 62.06 98 ARG A O 1
ATOM 761 N N . HIS A 1 99 ? -5.947 -13.155 21.533 1.00 55.53 99 HIS A N 1
ATOM 762 C CA . HIS A 1 99 ? -5.881 -14.124 22.619 1.00 55.53 99 HIS A CA 1
ATOM 763 C C . HIS A 1 99 ? -6.695 -13.737 23.863 1.00 55.53 99 HIS A C 1
ATOM 765 O O . HIS A 1 99 ? -6.655 -14.469 24.848 1.00 55.53 99 HIS A O 1
ATOM 771 N N . PHE A 1 100 ? -7.437 -12.623 23.852 1.00 61.97 100 PHE A N 1
ATOM 772 C CA . PHE A 1 100 ? -8.058 -12.096 25.064 1.00 61.97 100 PHE A CA 1
ATOM 773 C C . PHE A 1 100 ? -9.485 -11.597 24.806 1.00 61.97 100 PHE A C 1
ATOM 775 O O . PHE A 1 100 ? -9.674 -10.724 23.955 1.00 61.97 100 PHE A O 1
ATOM 782 N N . PRO A 1 101 ? -10.492 -12.106 25.540 1.00 61.94 101 PRO A N 1
ATOM 783 C CA . PRO A 1 101 ? -11.828 -11.532 25.531 1.00 61.94 101 PRO A CA 1
ATOM 784 C C . PRO A 1 101 ? -11.791 -10.173 26.246 1.00 61.94 101 PRO A C 1
ATOM 786 O O . PRO A 1 101 ? -11.848 -10.092 27.471 1.00 61.94 101 PRO A O 1
ATOM 789 N N . MET A 1 102 ? -11.656 -9.093 25.477 1.00 71.00 102 MET A N 1
ATOM 790 C CA . MET A 1 102 ? -11.673 -7.724 2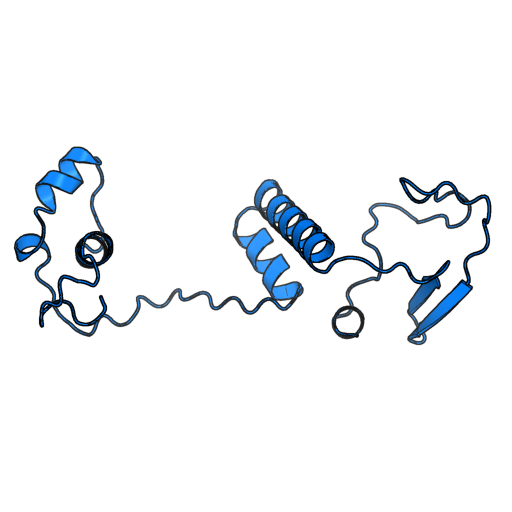5.990 1.00 71.00 102 MET A CA 1
ATOM 791 C C . MET A 1 102 ? -13.101 -7.166 25.974 1.00 71.00 102 MET A C 1
ATOM 793 O O . MET A 1 102 ? -13.754 -7.130 24.934 1.00 71.00 102 MET A O 1
ATOM 797 N N . ASN A 1 103 ? -13.568 -6.654 27.115 1.00 80.62 103 ASN A N 1
ATOM 798 C CA . ASN A 1 103 ? -14.809 -5.880 27.181 1.00 80.62 103 ASN A CA 1
ATOM 799 C C . ASN A 1 103 ? -14.525 -4.408 26.850 1.00 80.62 103 ASN A C 1
ATOM 801 O O . ASN A 1 103 ? -14.314 -3.601 27.754 1.00 80.62 103 ASN A O 1
ATOM 805 N N . ALA A 1 104 ? -14.526 -4.059 25.561 1.00 82.31 104 ALA A N 1
ATOM 806 C CA . ALA A 1 104 ? -14.205 -2.708 25.091 1.00 82.31 104 ALA A CA 1
ATOM 807 C C . ALA A 1 104 ? -15.071 -1.607 25.732 1.00 82.31 104 ALA A C 1
ATOM 809 O O . ALA A 1 104 ? -14.554 -0.547 26.074 1.00 82.31 104 ALA A O 1
ATOM 810 N N . GLU A 1 105 ? -16.359 -1.883 25.980 1.00 84.44 105 GLU A N 1
ATOM 811 C CA . GLU A 1 105 ? -17.290 -0.931 26.610 1.00 84.44 105 GLU A CA 1
ATOM 812 C C . GLU A 1 105 ? -16.880 -0.515 28.038 1.00 84.44 105 GLU A C 1
ATOM 814 O O . GLU A 1 105 ? -17.349 0.509 28.529 1.00 84.44 105 GLU A O 1
ATOM 819 N N . LYS A 1 106 ? -16.006 -1.277 28.717 1.00 85.56 106 LYS A N 1
ATOM 820 C CA . LYS A 1 106 ? -15.484 -0.903 30.044 1.00 85.56 106 LYS A CA 1
ATOM 821 C C . LYS A 1 106 ? -14.327 0.093 29.982 1.00 85.56 106 LYS A C 1
ATOM 823 O O . LYS A 1 106 ? -14.068 0.765 30.973 1.00 85.56 106 LYS A O 1
ATOM 828 N N . LEU A 1 107 ? -13.619 0.144 28.856 1.00 85.00 107 LEU A N 1
ATOM 829 C CA . LEU A 1 107 ? -12.401 0.941 28.683 1.00 85.00 107 LEU A CA 1
ATOM 830 C C . LEU A 1 107 ? -12.682 2.212 27.881 1.00 85.00 107 LEU A C 1
ATOM 832 O O . LEU A 1 107 ? -12.105 3.261 28.148 1.00 85.00 107 LEU A O 1
ATOM 836 N N . VAL A 1 108 ? -13.597 2.123 26.914 1.00 87.81 108 VAL A N 1
ATOM 837 C CA . VAL A 1 108 ? -13.966 3.220 26.022 1.00 87.81 108 VAL A CA 1
ATOM 838 C C . VAL A 1 108 ? -15.485 3.281 25.891 1.00 87.81 108 VAL A C 1
ATOM 840 O O . VAL A 1 108 ? -16.163 2.257 25.803 1.00 87.81 108 VAL A O 1
ATOM 843 N N . ASN A 1 109 ? -16.038 4.494 25.811 1.00 93.12 109 ASN A N 1
ATOM 844 C CA . ASN A 1 109 ? -17.448 4.690 25.479 1.00 93.12 109 ASN A CA 1
ATOM 845 C C . ASN A 1 109 ? -17.690 4.447 23.978 1.00 93.12 109 ASN A C 1
ATOM 847 O O . ASN A 1 109 ? -17.822 5.383 23.186 1.00 93.12 109 ASN A O 1
ATOM 851 N N . VAL A 1 110 ? -17.727 3.167 23.594 1.00 92.81 110 VAL A N 1
ATOM 852 C CA . VAL A 1 110 ? -17.882 2.718 22.202 1.00 92.81 110 VAL A CA 1
ATOM 853 C C . VAL A 1 110 ? -19.138 3.320 21.576 1.00 92.81 110 VAL A C 1
ATOM 855 O O . VAL A 1 110 ? -19.065 3.891 20.496 1.00 92.81 110 VAL A O 1
ATOM 858 N N . ARG A 1 111 ? -20.277 3.278 22.280 1.00 93.88 111 ARG A N 1
ATOM 859 C CA . ARG A 1 111 ? -21.567 3.763 21.755 1.00 93.88 111 ARG A CA 1
ATOM 860 C C . ARG A 1 111 ? -21.542 5.246 21.410 1.00 93.88 111 ARG A C 1
ATOM 862 O O . ARG A 1 111 ? -22.093 5.643 20.388 1.00 93.88 111 ARG A O 1
ATOM 869 N N . TYR A 1 112 ? -20.900 6.055 22.249 1.00 95.81 112 TYR A N 1
ATOM 870 C CA . TYR A 1 112 ? -20.739 7.477 21.974 1.00 95.81 112 TYR A CA 1
ATOM 871 C C . TYR A 1 112 ? -19.896 7.708 20.714 1.00 95.81 112 TYR A C 1
ATOM 873 O O . TYR A 1 112 ? -20.305 8.468 19.838 1.00 95.81 112 TYR A O 1
ATOM 881 N N . LEU A 1 113 ? -18.773 7.003 20.567 1.00 95.44 113 LEU A N 1
ATOM 882 C CA . LEU A 1 113 ? -17.906 7.132 19.392 1.00 95.44 113 LEU A CA 1
ATOM 883 C C . LEU A 1 113 ? -18.573 6.625 18.110 1.00 95.44 113 LEU A C 1
ATOM 885 O O . LEU A 1 113 ? -18.492 7.294 17.085 1.00 95.44 113 LEU A O 1
ATOM 889 N N . GLU A 1 114 ? -19.290 5.503 18.168 1.00 96.06 114 GLU A N 1
ATOM 890 C CA . GLU A 1 114 ? -20.087 5.006 17.041 1.00 96.06 114 GLU A CA 1
ATOM 891 C C . GLU A 1 114 ? -21.153 6.019 16.612 1.00 96.06 114 GLU A C 1
ATOM 893 O O . GLU A 1 114 ? -21.361 6.239 15.418 1.00 96.06 114 GLU A O 1
ATOM 898 N N . SER A 1 115 ? -21.804 6.675 17.581 1.00 97.06 115 SER A N 1
ATOM 899 C CA . SER A 1 115 ? -22.804 7.707 17.296 1.00 97.06 115 SER A CA 1
ATOM 900 C C . SER A 1 115 ? -22.196 8.958 16.662 1.00 97.06 115 SER A C 1
ATOM 902 O O . SER A 1 115 ? -22.797 9.524 15.755 1.00 97.06 115 SER A O 1
ATOM 904 N N . LEU A 1 116 ? -20.995 9.352 17.097 1.00 97.50 116 LEU A N 1
ATOM 905 C CA . LEU A 1 116 ? -20.283 10.521 16.590 1.00 97.50 116 LEU A CA 1
ATOM 906 C C . LEU A 1 116 ? -19.732 10.287 15.177 1.00 97.50 116 LEU A C 1
ATOM 908 O O . LEU A 1 116 ? -19.750 11.187 14.346 1.00 97.50 116 LEU A O 1
ATOM 912 N N . LEU A 1 117 ? -19.234 9.076 14.916 1.00 96.38 117 LEU A N 1
ATOM 913 C CA . LEU A 1 117 ? -18.644 8.690 13.632 1.00 96.38 117 LEU A CA 1
ATOM 914 C C . LEU A 1 117 ? -19.682 8.187 12.625 1.00 96.38 117 LEU A C 1
ATOM 916 O O . LEU A 1 117 ? -19.3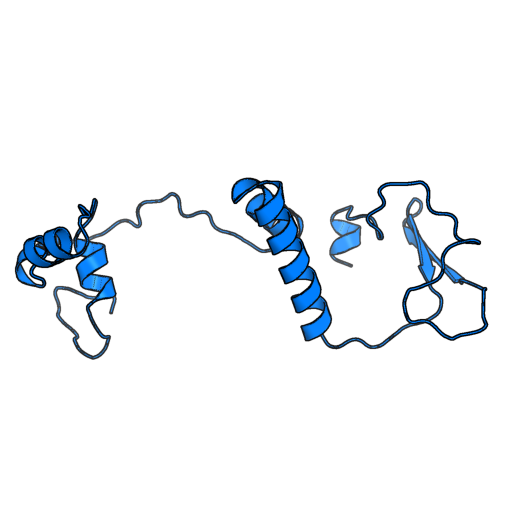43 7.975 11.464 1.00 96.38 117 LEU A O 1
ATOM 920 N N . HIS A 1 118 ? -20.921 7.958 13.069 1.00 96.50 118 HIS A N 1
ATOM 921 C CA . HIS A 1 118 ? -21.958 7.271 12.297 1.00 96.50 118 HIS A CA 1
ATOM 922 C C . HIS A 1 118 ? -21.467 5.930 11.718 1.00 96.50 118 HIS A C 1
ATOM 924 O O . HIS A 1 118 ? -21.791 5.562 10.590 1.00 96.50 118 HIS A O 1
ATOM 930 N N . TYR A 1 119 ? -20.677 5.194 12.505 1.00 95.94 119 TYR A N 1
ATOM 931 C CA . TYR A 1 119 ? -20.038 3.938 12.112 1.00 95.94 119 TYR A CA 1
ATOM 932 C C . TYR A 1 119 ? -20.152 2.903 13.230 1.00 95.94 119 TYR A C 1
ATOM 934 O O . TYR A 1 119 ? -20.009 3.241 14.399 1.00 95.94 119 TYR A O 1
ATOM 942 N N . LYS A 1 120 ? -20.386 1.638 12.869 1.00 94.50 120 LYS A N 1
ATOM 943 C CA . LYS A 1 120 ? -20.437 0.504 13.800 1.00 94.50 120 LYS A CA 1
ATOM 944 C C . LYS A 1 120 ? -19.152 -0.306 13.695 1.00 94.50 120 LYS A C 1
ATOM 946 O O . LYS A 1 120 ? -18.872 -0.879 12.642 1.00 94.50 120 LYS A O 1
ATOM 951 N N . PHE A 1 121 ? -18.384 -0.383 14.777 1.00 90.69 121 PHE A N 1
ATOM 952 C CA . PHE A 1 121 ? -17.140 -1.145 14.781 1.00 90.69 121 PHE A CA 1
ATOM 953 C C . PHE A 1 121 ? -17.444 -2.641 14.788 1.00 90.69 121 PHE A C 1
ATOM 955 O O . PHE A 1 121 ? -18.111 -3.147 15.688 1.00 90.69 121 PHE A O 1
ATOM 962 N N . HIS A 1 122 ? -16.915 -3.361 13.795 1.00 88.19 122 HIS A N 1
ATOM 963 C CA . HIS A 1 122 ? -17.010 -4.822 13.766 1.00 88.19 122 HIS A CA 1
ATOM 964 C C . HIS A 1 122 ? -16.260 -5.450 14.944 1.00 88.19 122 HIS A C 1
ATOM 966 O O . HIS A 1 122 ? -16.733 -6.414 15.539 1.00 88.19 122 HIS A O 1
ATOM 972 N N . ASP A 1 123 ? -15.120 -4.855 15.308 1.00 86.69 123 ASP A N 1
ATOM 973 C CA . ASP A 1 123 ? -14.409 -5.209 16.523 1.00 86.69 123 ASP A CA 1
ATOM 974 C C . ASP A 1 123 ? -13.998 -3.970 17.337 1.00 86.69 123 ASP A C 1
ATOM 976 O O . ASP A 1 123 ? -12.998 -3.312 17.022 1.00 86.69 123 ASP A O 1
ATOM 980 N N . PRO A 1 124 ? -14.749 -3.656 18.406 1.00 88.56 124 PRO A N 1
ATOM 981 C CA . PRO A 1 124 ? -14.441 -2.551 19.304 1.00 88.56 124 PRO A CA 1
ATOM 982 C C . PRO A 1 124 ? -13.097 -2.667 20.043 1.00 88.56 124 PRO A C 1
ATOM 984 O O . PRO A 1 124 ? -12.624 -1.666 20.573 1.00 88.56 124 PRO A O 1
ATOM 987 N N . SER A 1 125 ? -12.447 -3.837 20.092 1.00 85.06 125 SER A N 1
ATOM 988 C CA . SER A 1 125 ? -11.126 -3.969 20.721 1.00 85.06 125 SER A CA 1
ATOM 989 C C . SER A 1 125 ? -10.050 -3.189 19.956 1.00 85.06 125 SER A C 1
ATOM 991 O O . SER A 1 125 ? -9.111 -2.695 20.572 1.00 85.06 125 SER A O 1
ATOM 993 N N . LEU A 1 126 ? -10.187 -3.051 18.629 1.00 85.75 126 LEU A N 1
ATOM 994 C CA . LEU A 1 126 ? -9.264 -2.246 17.811 1.00 85.75 126 LEU A CA 1
ATOM 995 C C . LEU A 1 126 ? -9.394 -0.761 18.131 1.00 85.75 126 LEU A C 1
ATOM 997 O O . LEU A 1 126 ? -8.417 -0.023 18.082 1.00 85.75 126 LEU A O 1
ATOM 1001 N N . LEU A 1 127 ? -10.606 -0.325 18.480 1.00 89.62 127 LEU A N 1
ATOM 1002 C CA . LEU A 1 127 ? -10.850 1.046 18.899 1.00 89.62 127 LEU A CA 1
ATOM 1003 C C . LEU A 1 127 ? -10.158 1.341 20.232 1.00 89.62 127 LEU A C 1
ATOM 1005 O O . LEU A 1 127 ? -9.585 2.412 20.393 1.00 89.62 127 LEU A O 1
ATOM 1009 N N . VAL A 1 128 ? -10.180 0.390 21.170 1.00 87.88 128 VAL A N 1
ATOM 1010 C CA . VAL A 1 128 ? -9.450 0.518 22.439 1.00 87.88 128 VAL A CA 1
ATOM 1011 C C . VAL A 1 128 ? -7.950 0.641 22.186 1.00 87.88 128 VAL A C 1
ATOM 1013 O O . VAL A 1 128 ? -7.331 1.553 22.721 1.00 87.88 128 VAL A O 1
ATOM 1016 N N . GLU A 1 129 ? -7.375 -0.221 21.346 1.00 85.75 129 GLU A N 1
ATOM 1017 C CA . GLU A 1 129 ? -5.951 -0.164 20.985 1.00 85.75 129 GLU A CA 1
ATOM 1018 C C . GLU A 1 129 ? -5.586 1.177 20.334 1.00 85.75 129 GLU A C 1
ATOM 1020 O O . GLU A 1 129 ? -4.650 1.839 20.772 1.00 85.75 129 GLU A O 1
ATOM 1025 N N . ALA A 1 130 ? -6.379 1.634 19.362 1.00 88.75 130 ALA A N 1
ATOM 1026 C CA . ALA A 1 130 ? -6.147 2.902 18.671 1.00 88.75 130 ALA A CA 1
ATOM 1027 C C . ALA A 1 130 ? -6.211 4.132 19.597 1.00 88.75 130 ALA A C 1
ATOM 1029 O O . ALA A 1 130 ? -5.605 5.160 19.296 1.00 88.75 130 ALA A O 1
ATOM 1030 N N . LEU A 1 131 ? -6.954 4.044 20.705 1.00 89.62 131 LEU A N 1
ATOM 1031 C CA . LEU A 1 131 ? -7.127 5.131 21.674 1.00 89.62 131 LEU A CA 1
ATOM 1032 C C . LEU A 1 131 ? -6.245 4.987 22.922 1.00 89.62 131 LEU A C 1
ATOM 1034 O O . LEU A 1 131 ? -6.218 5.899 23.751 1.00 89.62 131 LEU A O 1
ATOM 1038 N N . THR A 1 132 ? -5.523 3.876 23.071 1.00 86.31 132 THR A N 1
ATOM 1039 C CA . THR A 1 132 ? -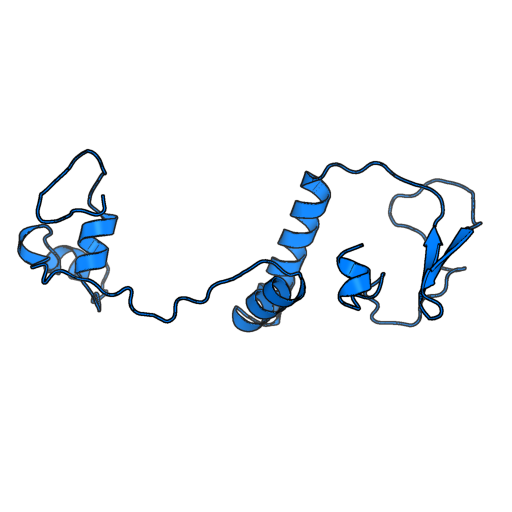4.649 3.637 24.220 1.00 86.31 132 THR A CA 1
ATOM 1040 C C . THR A 1 132 ? -3.235 4.090 23.888 1.00 86.31 132 THR A C 1
ATOM 1042 O O . THR A 1 132 ? -2.555 3.523 23.039 1.00 86.31 132 THR A O 1
ATOM 1045 N N . HIS A 1 133 ? -2.773 5.131 24.576 1.00 86.00 133 HIS A N 1
ATOM 1046 C CA . HIS A 1 133 ? -1.382 5.565 24.490 1.00 86.00 133 HIS A CA 1
ATOM 1047 C C . HIS A 1 133 ? -0.468 4.598 25.263 1.00 86.00 133 HIS A C 1
ATOM 1049 O O . HIS A 1 133 ? -0.839 4.155 26.347 1.00 86.00 133 HIS A O 1
ATOM 1055 N N . GLY A 1 134 ? 0.757 4.345 24.786 1.00 82.88 134 GLY A N 1
ATOM 1056 C CA . GLY A 1 134 ? 1.681 3.367 25.398 1.00 82.88 134 GLY A CA 1
ATOM 1057 C C . GLY A 1 134 ? 2.140 3.685 26.830 1.00 82.88 134 GLY A C 1
ATOM 1058 O O . GLY A 1 134 ? 2.701 2.842 27.521 1.00 82.88 134 GLY A O 1
ATOM 1059 N N . SER A 1 135 ? 1.875 4.894 27.337 1.00 83.56 135 SER A N 1
ATOM 1060 C CA . SER A 1 135 ? 2.068 5.203 28.765 1.00 83.56 135 SER A CA 1
ATOM 1061 C C . SER A 1 135 ? 0.987 4.600 29.670 1.00 83.56 135 SER A C 1
ATOM 1063 O O . SER A 1 135 ? 1.132 4.616 30.890 1.00 83.56 135 SER A O 1
ATOM 1065 N N . TYR A 1 136 ? -0.124 4.139 29.099 1.00 78.06 136 TYR A N 1
ATOM 1066 C CA . TYR A 1 136 ? -1.278 3.611 29.812 1.00 78.06 136 TYR A CA 1
ATOM 1067 C C . TYR A 1 136 ? -1.243 2.079 29.787 1.00 78.06 136 TYR A C 1
ATOM 1069 O O . TYR A 1 136 ? -1.993 1.420 29.071 1.00 78.06 136 TYR A O 1
ATOM 1077 N N . MET A 1 137 ? -0.312 1.521 30.564 1.00 69.38 137 MET A N 1
ATOM 1078 C CA . MET A 1 137 ? -0.077 0.079 30.660 1.00 69.38 137 MET A CA 1
ATOM 1079 C C . MET A 1 137 ? -1.101 -0.573 31.590 1.00 69.38 137 MET A C 1
ATOM 1081 O O . MET A 1 137 ? -0.871 -0.728 32.790 1.00 69.38 137 MET A O 1
ATOM 1085 N N . LEU A 1 138 ? -2.249 -0.943 31.031 1.00 69.81 138 LEU A N 1
ATOM 1086 C CA . LEU A 1 138 ? -3.225 -1.775 31.721 1.00 69.81 138 LEU A CA 1
ATOM 1087 C C . LEU A 1 138 ? -2.904 -3.263 31.507 1.00 69.81 138 LEU A C 1
ATOM 1089 O O . LEU A 1 138 ? -2.639 -3.657 30.369 1.00 69.81 138 LEU A O 1
ATOM 1093 N N . PRO A 1 139 ? -2.987 -4.117 32.548 1.00 68.56 139 PRO A N 1
ATOM 1094 C CA . PRO A 1 139 ? -2.882 -5.571 32.389 1.00 68.56 139 PRO A CA 1
ATOM 1095 C C . PRO A 1 139 ? -3.859 -6.128 31.343 1.00 68.56 139 PRO A C 1
ATOM 1097 O O . PRO A 1 139 ? -3.575 -7.124 30.681 1.00 68.56 139 PRO A O 1
ATOM 1100 N N . GLU A 1 140 ? -5.007 -5.468 31.181 1.00 68.50 140 GLU A N 1
ATOM 1101 C CA . GLU A 1 140 ? -6.052 -5.807 30.221 1.00 68.50 140 GLU A CA 1
ATOM 1102 C C . GLU A 1 140 ? -5.695 -5.447 28.764 1.00 68.50 140 GLU A C 1
ATOM 1104 O O . GLU A 1 140 ? -6.358 -5.932 27.846 1.00 68.50 140 GLU A O 1
ATOM 1109 N N . ILE A 1 141 ? -4.657 -4.628 28.534 1.00 67.62 141 ILE A N 1
ATOM 1110 C CA . ILE A 1 141 ? -4.206 -4.158 27.212 1.00 67.62 141 ILE A CA 1
ATOM 1111 C C . ILE A 1 141 ? -2.685 -4.392 27.061 1.00 67.62 141 ILE A C 1
ATOM 1113 O O . ILE A 1 141 ? -1.894 -3.453 27.045 1.00 67.62 141 ILE A O 1
ATOM 1117 N N . PRO A 1 142 ? -2.231 -5.648 26.924 1.00 62.75 142 PRO A N 1
ATOM 1118 C CA . PRO A 1 142 ? -0.806 -5.987 27.001 1.00 62.75 142 PRO A CA 1
ATOM 1119 C C . PRO A 1 142 ? 0.020 -5.626 25.751 1.00 62.75 142 PRO A C 1
ATOM 1121 O O . PRO A 1 142 ? 1.212 -5.919 25.719 1.00 62.75 142 PRO A O 1
ATOM 1124 N N . ARG A 1 143 ? -0.596 -5.078 24.692 1.00 63.06 143 ARG A N 1
ATOM 1125 C CA . ARG A 1 143 ? 0.062 -4.812 23.394 1.00 63.06 143 ARG A CA 1
ATOM 1126 C C . ARG A 1 143 ? 0.416 -3.339 23.137 1.00 63.06 143 ARG A C 1
ATOM 1128 O O . ARG A 1 143 ? 0.924 -3.054 22.056 1.00 63.06 143 ARG A O 1
ATOM 1135 N N . CYS A 1 144 ? 0.153 -2.443 24.086 1.00 57.41 144 CYS A N 1
ATOM 1136 C CA . CYS A 1 144 ? 0.404 -1.004 23.952 1.00 57.41 144 CYS A CA 1
ATOM 1137 C C . CYS A 1 144 ? 1.695 -0.564 24.649 1.00 57.41 144 CYS A C 1
ATOM 1139 O O . CYS A 1 144 ? 2.032 -1.154 25.701 1.00 57.41 144 CYS A O 1
#

Secondary structure (DSSP, 8-state):
-HHHHTT--SS--SS---TTT-PPTT------PPEEEEEETTEEEEES------HHHHHHHHHHHHHHHHHHHHHHHHHHHHHHHT-------S-----S---GGGTS-HHHHHHHHT---S-HHHHHHHH--TT---TT-TT-

Foldseek 3Di:
DVCVVLVNAPDDDPDDDDLQPDDDPPDPDPDSDWDWDPPDPPHTDTHPDDDDDDPVVVVVVLVVVLVVLCVPPNDVRSVVVCVSVVPDDDPCPPPPPPVDDAPLVVQDVQVVVCVVVVHDDPDSVVVSVVPDDPVNDDPSCNPD

Sequence (144 aa):
KLGCARKIPGFIRNEPFDLKGWLIPGDNSQVHNFDEEVLMPSVKMYSRGRQKMKSKRVADVVEALIGAFLSSGGEVAALSFMKWLGIGIDFVDAPSPRHFPMNAEKLVNVRYLESLLHYKFHDPSLLVEALTHGSYMLPEIPRC

pLDDT: mean 75.43, std 15.36, range [42.28, 97.5]

Organism: Nicotiana tabacum (NCBI:txid4097)

InterPro domains:
  IPR036389 Ribonuclease III, endonuclease domain superfamily [G3DSA:1.10.1520.10] (26-87)
  IPR036389 Ribonuclease III, endonuclease domain superfamily [G3DSA:1.10.1520.10] (101-144)
  IPR036389 Ribonuclease III, endonuclease domain superfamily [SSF69065] (47-88)
  IPR036389 Ribonuclease III, endonuclease domain superfamily [SSF69065] (101-137)

Mean predicted aligned error: 13.31 Å